Protein AF-A0A950VNY6-F1 (afdb_monomer)

Structure (mmCIF, N/CA/C/O backbone):
data_AF-A0A950VNY6-F1
#
_entry.id   AF-A0A950VNY6-F1
#
loop_
_atom_site.group_PDB
_atom_site.id
_atom_site.type_symbol
_atom_site.label_atom_id
_atom_site.label_alt_id
_atom_site.label_comp_id
_atom_site.label_asym_id
_atom_site.label_entity_id
_atom_site.label_seq_id
_atom_site.pdbx_PDB_ins_code
_atom_site.Cartn_x
_atom_site.Cartn_y
_atom_site.Cartn_z
_atom_site.occupancy
_atom_site.B_iso_or_equiv
_atom_site.auth_seq_id
_atom_site.auth_comp_id
_atom_site.auth_asym_id
_atom_site.auth_atom_id
_atom_site.pdbx_PDB_model_num
ATOM 1 N N . MET A 1 1 ? -6.272 2.272 -8.057 1.00 78.81 1 MET A N 1
ATOM 2 C CA . MET A 1 1 ? -4.937 1.622 -7.980 1.00 78.81 1 MET A CA 1
ATOM 3 C C . MET A 1 1 ? -4.669 0.844 -6.687 1.00 78.81 1 MET A C 1
ATOM 5 O O . MET A 1 1 ? -4.771 -0.370 -6.743 1.00 78.81 1 MET A O 1
ATOM 9 N N . LEU A 1 2 ? -4.339 1.448 -5.528 1.00 86.12 2 LEU A N 1
ATOM 10 C CA . LEU A 1 2 ? -3.895 0.665 -4.343 1.00 86.12 2 LEU A CA 1
ATOM 11 C C . LEU A 1 2 ? -4.935 -0.374 -3.866 1.00 86.12 2 LEU A C 1
ATOM 13 O O . LEU A 1 2 ? -4.582 -1.514 -3.585 1.00 86.12 2 LEU A O 1
ATOM 17 N N . LYS A 1 3 ? -6.220 0.005 -3.851 1.00 90.38 3 LYS A N 1
ATOM 18 C CA . LYS A 1 3 ? -7.345 -0.891 -3.533 1.00 90.38 3 LYS A CA 1
ATOM 19 C C . LYS A 1 3 ? -7.445 -2.081 -4.498 1.00 90.38 3 LYS A C 1
ATOM 21 O O . LYS A 1 3 ? -7.644 -3.204 -4.062 1.00 90.38 3 LYS A O 1
ATOM 26 N N . GLU A 1 4 ? -7.295 -1.856 -5.801 1.00 91.06 4 GLU A N 1
ATOM 27 C CA . GLU A 1 4 ? -7.376 -2.924 -6.815 1.00 91.06 4 GLU A CA 1
ATOM 28 C C . GLU A 1 4 ? -6.218 -3.917 -6.700 1.00 91.06 4 GLU A C 1
ATOM 30 O O . GLU A 1 4 ? -6.415 -5.122 -6.842 1.00 91.06 4 GLU A O 1
ATOM 35 N N . VAL A 1 5 ? -5.011 -3.415 -6.420 1.00 90.38 5 VAL A N 1
ATOM 36 C CA . VAL A 1 5 ? -3.824 -4.247 -6.178 1.00 90.38 5 VAL A CA 1
ATOM 37 C C . VAL A 1 5 ? -4.069 -5.160 -4.980 1.00 90.38 5 VAL A C 1
ATOM 39 O O . VAL A 1 5 ? -3.771 -6.351 -5.042 1.00 90.38 5 VAL A O 1
ATOM 42 N N . ASP A 1 6 ? -4.659 -4.626 -3.912 1.00 91.38 6 ASP A N 1
ATOM 43 C CA . ASP A 1 6 ? -4.992 -5.410 -2.729 1.00 91.38 6 ASP A CA 1
ATOM 44 C C . ASP A 1 6 ? -6.111 -6.429 -2.983 1.00 91.38 6 ASP A C 1
ATOM 46 O O . ASP A 1 6 ? -6.006 -7.567 -2.546 1.00 91.38 6 ASP A O 1
ATOM 50 N N . LEU A 1 7 ? -7.135 -6.089 -3.770 1.00 91.25 7 LEU A N 1
ATOM 51 C CA . LEU A 1 7 ? -8.179 -7.052 -4.148 1.00 91.25 7 LEU A CA 1
ATOM 52 C C . LEU A 1 7 ? -7.627 -8.237 -4.958 1.00 91.25 7 LEU A C 1
ATOM 54 O O . LEU A 1 7 ? -8.113 -9.356 -4.805 1.00 91.25 7 LEU A O 1
ATOM 58 N N . ARG A 1 8 ? -6.611 -8.005 -5.799 1.00 89.06 8 ARG A N 1
ATOM 59 C CA . ARG A 1 8 ? -5.999 -9.044 -6.645 1.00 89.06 8 ARG A CA 1
ATOM 60 C C . ARG A 1 8 ? -4.947 -9.882 -5.921 1.00 89.06 8 ARG A C 1
ATOM 62 O O . ARG A 1 8 ? -4.881 -11.084 -6.138 1.00 89.06 8 ARG A O 1
ATOM 69 N N . ILE A 1 9 ? -4.100 -9.248 -5.112 1.00 89.56 9 ILE A N 1
ATOM 70 C CA . ILE A 1 9 ? -2.890 -9.873 -4.541 1.00 89.56 9 ILE A CA 1
ATOM 71 C 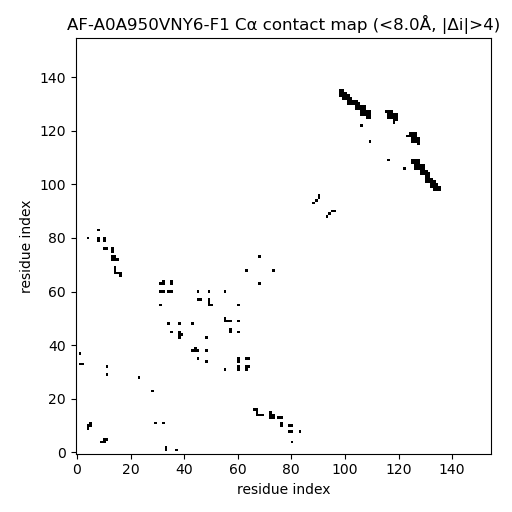C . ILE A 1 9 ? -3.046 -10.150 -3.041 1.00 89.56 9 ILE A C 1
ATOM 73 O O . ILE A 1 9 ? -2.317 -10.974 -2.494 1.00 89.56 9 ILE A O 1
ATOM 77 N N . ARG A 1 10 ? -3.987 -9.468 -2.374 1.00 90.88 10 ARG A N 1
ATOM 78 C CA . ARG A 1 10 ? -4.215 -9.517 -0.922 1.00 90.88 10 ARG A CA 1
ATOM 79 C C . ARG A 1 10 ? -2.943 -9.261 -0.119 1.00 90.88 10 ARG A C 1
ATOM 81 O O . ARG A 1 10 ? -2.651 -9.934 0.864 1.00 90.88 10 ARG A O 1
ATOM 88 N N . PHE A 1 11 ? -2.159 -8.268 -0.539 1.00 89.94 11 PHE A N 1
ATOM 89 C CA . PHE A 1 11 ? -0.892 -7.954 0.124 1.00 89.94 11 PHE A CA 1
ATOM 90 C C . PHE A 1 11 ? -1.092 -7.433 1.555 1.00 89.94 11 PHE A C 1
ATOM 92 O O . PHE A 1 11 ? -0.159 -7.478 2.358 1.00 89.94 11 PHE A O 1
ATOM 99 N N . THR A 1 12 ? -2.293 -6.953 1.896 1.00 89.56 12 THR A N 1
ATOM 100 C CA . THR A 1 12 ? -2.639 -6.558 3.267 1.00 89.56 12 THR A CA 1
ATOM 101 C C . THR A 1 12 ? -2.540 -7.707 4.274 1.00 89.56 12 THR A C 1
ATOM 103 O O . THR A 1 12 ? -2.307 -7.447 5.452 1.00 89.56 12 THR A O 1
ATOM 106 N N . GLU A 1 13 ? -2.598 -8.965 3.823 1.00 88.19 13 GLU A N 1
ATOM 107 C CA . GLU A 1 13 ? -2.400 -10.157 4.662 1.00 88.19 13 GLU A CA 1
ATOM 108 C C . GLU A 1 13 ? -0.985 -10.257 5.248 1.00 88.19 13 GLU A C 1
ATOM 110 O O . GLU A 1 13 ? -0.786 -10.929 6.253 1.00 88.19 13 GLU A O 1
ATOM 115 N N . GLN A 1 14 ? 0.001 -9.560 4.672 1.00 87.31 14 GLN A N 1
ATOM 116 C CA . GLN A 1 14 ? 1.375 -9.535 5.192 1.00 87.31 14 GLN A CA 1
ATOM 117 C C . GLN A 1 14 ? 1.516 -8.699 6.471 1.00 87.31 14 GLN A C 1
ATOM 119 O O . GLN A 1 14 ? 2.510 -8.829 7.191 1.00 87.31 14 GLN A O 1
ATOM 124 N N . PHE A 1 15 ? 0.549 -7.826 6.766 1.00 86.31 15 PHE A N 1
ATOM 125 C CA . PHE A 1 15 ? 0.545 -7.010 7.977 1.00 86.31 15 PHE A CA 1
ATOM 126 C C . PHE A 1 15 ? -0.109 -7.784 9.117 1.00 86.31 15 PHE A C 1
ATOM 128 O O . PHE A 1 15 ? -1.212 -7.472 9.554 1.00 86.31 15 PHE A O 1
ATOM 135 N N . VAL A 1 16 ? 0.591 -8.818 9.581 1.00 81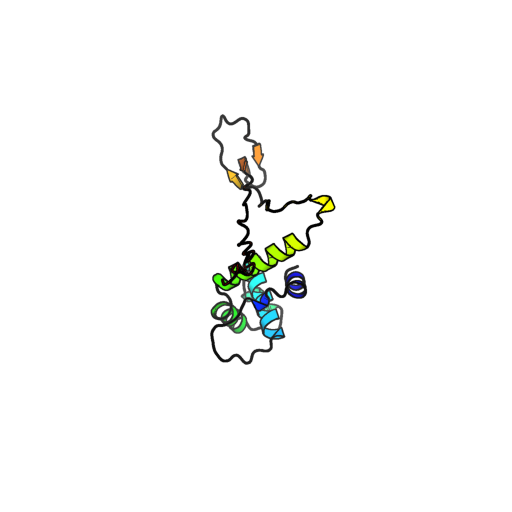.75 16 VAL A N 1
ATOM 136 C CA . VAL A 1 16 ? 0.185 -9.606 10.745 1.00 81.75 16 VAL A CA 1
ATOM 137 C C . VAL A 1 16 ? 0.832 -9.040 11.996 1.00 81.75 16 VAL A C 1
ATOM 139 O O . VAL A 1 16 ? 2.005 -8.655 12.023 1.00 81.75 16 VAL A O 1
ATOM 142 N N . THR A 1 17 ? 0.045 -9.020 13.055 1.00 79.00 17 THR A N 1
ATOM 143 C CA . THR A 1 17 ? 0.455 -8.564 14.366 1.00 79.00 17 THR A CA 1
ATOM 144 C C . THR A 1 17 ? 0.872 -9.751 15.231 1.00 79.00 17 THR A C 1
ATOM 146 O O . THR A 1 17 ? 0.171 -10.750 15.305 1.00 79.00 17 THR A O 1
ATOM 149 N N . SER A 1 18 ? 1.999 -9.641 15.936 1.00 65.12 18 SER A N 1
ATOM 150 C CA . SER A 1 18 ? 2.554 -10.726 16.764 1.00 65.12 18 SER A CA 1
ATOM 151 C C . SER A 1 18 ? 1.812 -10.985 18.089 1.00 65.12 18 SER A C 1
ATOM 153 O O . SER A 1 18 ? 2.308 -11.746 18.910 1.00 65.12 18 SER A O 1
ATOM 155 N N . GLY A 1 19 ? 0.685 -10.314 18.363 1.00 61.19 19 GLY A N 1
ATOM 156 C CA . GLY A 1 19 ? -0.038 -10.452 19.637 1.00 61.19 19 GLY A CA 1
ATOM 157 C C . GLY A 1 19 ? -1.298 -11.305 19.541 1.00 61.19 19 GLY A C 1
ATOM 158 O O . GLY A 1 19 ? -1.962 -11.327 18.515 1.00 61.19 19 GLY A O 1
ATOM 159 N N . ALA A 1 20 ? -1.623 -11.965 20.654 1.00 56.56 20 ALA A N 1
ATOM 160 C CA . ALA A 1 20 ? -2.537 -13.104 20.730 1.00 56.56 20 ALA A CA 1
ATOM 161 C C . ALA A 1 20 ? -4.044 -12.809 20.582 1.00 56.56 20 ALA A C 1
ATOM 163 O O . ALA A 1 20 ? -4.824 -13.749 20.465 1.00 56.56 20 ALA A O 1
ATOM 164 N N . ARG A 1 21 ? -4.496 -11.550 20.607 1.00 53.50 21 ARG A N 1
ATOM 165 C CA . ARG A 1 21 ? -5.926 -11.217 20.495 1.00 53.50 21 ARG A CA 1
ATOM 166 C C . ARG A 1 21 ? -6.123 -9.862 19.850 1.00 53.50 21 ARG A C 1
ATOM 168 O O . ARG A 1 21 ? -5.727 -8.862 20.439 1.00 53.50 21 ARG A O 1
ATOM 175 N N . GLU A 1 22 ? -6.823 -9.834 18.722 1.00 60.06 22 GLU A N 1
ATOM 176 C CA . GLU A 1 22 ? -7.490 -8.626 18.247 1.00 60.06 22 GLU A CA 1
ATOM 177 C C . GLU A 1 22 ? -8.883 -8.969 17.713 1.00 60.06 22 GLU A C 1
ATOM 179 O O . GLU A 1 22 ? -9.064 -9.909 16.944 1.00 60.06 22 GLU A O 1
ATOM 184 N N . HIS A 1 23 ? -9.868 -8.199 18.174 1.00 64.62 23 HIS A N 1
ATOM 185 C CA . HIS A 1 23 ? -11.274 -8.274 17.786 1.00 64.62 23 HIS A CA 1
ATOM 186 C C . HIS A 1 23 ? -11.576 -7.109 16.833 1.00 64.62 23 HIS A C 1
ATOM 188 O O . HIS A 1 23 ? -12.423 -6.264 17.109 1.00 64.62 23 HIS A O 1
ATOM 194 N N . LEU A 1 24 ? -10.790 -6.986 15.759 1.00 77.56 24 LEU A N 1
ATOM 195 C CA . LEU A 1 24 ? -11.096 -6.063 14.671 1.00 77.56 24 LEU A CA 1
ATOM 196 C C . LEU A 1 24 ? -11.597 -6.869 13.484 1.00 77.56 24 LEU A C 1
ATOM 198 O O . LEU A 1 24 ? -10.957 -7.838 13.073 1.00 77.56 24 LEU A O 1
ATOM 202 N N . ASP A 1 25 ? -12.719 -6.437 12.918 1.00 85.94 25 ASP A N 1
ATOM 203 C CA . ASP A 1 25 ? -13.195 -7.015 11.675 1.00 85.94 25 ASP A CA 1
ATOM 204 C C . ASP A 1 25 ? -12.151 -6.826 10.561 1.00 85.94 25 ASP A C 1
ATOM 206 O O . ASP A 1 25 ? -11.506 -5.776 10.427 1.00 85.94 25 ASP A O 1
ATOM 210 N N . ARG A 1 26 ? -11.983 -7.870 9.750 1.00 83.56 26 ARG A N 1
ATOM 211 C CA . ARG A 1 26 ? -10.934 -7.951 8.735 1.00 83.56 26 ARG A CA 1
ATOM 212 C C . ARG A 1 26 ? -11.108 -6.885 7.657 1.00 83.56 26 ARG A C 1
ATOM 214 O O . ARG A 1 26 ? -10.111 -6.327 7.201 1.00 83.56 26 ARG A O 1
ATOM 221 N N . LEU A 1 27 ? -12.349 -6.571 7.280 1.00 87.19 27 LEU A N 1
ATOM 222 C CA . LEU A 1 27 ? -12.636 -5.533 6.285 1.00 87.19 27 LEU A CA 1
ATOM 223 C C . LEU A 1 27 ? -12.303 -4.145 6.834 1.00 87.19 27 LEU A C 1
ATOM 225 O O . LEU A 1 27 ? -11.699 -3.322 6.141 1.00 87.19 27 LEU A O 1
ATOM 229 N N . THR A 1 28 ? -12.621 -3.911 8.107 1.00 88.50 28 THR A N 1
ATOM 230 C CA . THR A 1 28 ? -12.276 -2.664 8.804 1.00 88.50 28 THR A CA 1
ATOM 231 C C . THR A 1 28 ? -10.758 -2.477 8.894 1.00 88.50 28 THR A C 1
ATOM 233 O O . THR A 1 28 ? -10.236 -1.399 8.594 1.00 88.50 28 THR A O 1
ATOM 236 N N . LEU A 1 29 ? -10.016 -3.538 9.227 1.00 88.81 29 LEU A N 1
ATOM 237 C CA . LEU A 1 29 ? -8.553 -3.513 9.254 1.00 88.81 29 LEU A CA 1
ATOM 238 C C . LEU A 1 29 ? -7.955 -3.230 7.865 1.00 88.81 29 LEU A C 1
ATOM 240 O O . LEU A 1 29 ? -7.096 -2.354 7.729 1.00 88.81 29 LEU A O 1
ATOM 244 N N . GLN A 1 30 ? -8.431 -3.930 6.832 1.00 90.31 30 GLN A N 1
ATOM 245 C CA . GLN A 1 30 ? -7.987 -3.753 5.447 1.00 90.31 30 GLN A CA 1
ATOM 246 C C . GLN A 1 30 ? -8.188 -2.306 4.981 1.00 90.31 30 GLN A C 1
ATOM 248 O O . GLN A 1 30 ? -7.258 -1.675 4.471 1.00 90.31 30 GLN A O 1
ATOM 253 N N . LYS A 1 31 ? -9.377 -1.740 5.222 1.00 90.25 31 LYS A N 1
ATOM 254 C CA . LYS A 1 31 ? -9.697 -0.350 4.879 1.00 90.25 31 LYS A CA 1
ATOM 255 C C . LYS A 1 31 ? -8.735 0.631 5.552 1.00 90.25 31 LYS A C 1
ATOM 257 O O . LYS A 1 31 ? -8.153 1.486 4.882 1.00 90.25 31 LYS A O 1
ATOM 262 N N . ARG A 1 32 ? -8.510 0.485 6.860 1.00 90.81 32 ARG A N 1
ATOM 263 C CA . ARG A 1 32 ? -7.616 1.366 7.630 1.00 90.81 32 ARG A CA 1
ATOM 264 C C . ARG A 1 32 ? -6.156 1.253 7.194 1.00 90.81 32 ARG A C 1
ATOM 266 O O . ARG A 1 32 ? -5.466 2.271 7.107 1.00 90.81 32 ARG A O 1
ATOM 273 N N . LEU A 1 33 ? -5.686 0.047 6.870 1.00 91.19 33 LEU A N 1
ATOM 274 C CA . LEU A 1 33 ? -4.351 -0.171 6.304 1.00 91.19 33 LEU A CA 1
ATOM 275 C C . LEU A 1 33 ? -4.195 0.532 4.953 1.00 91.19 33 LEU A C 1
ATOM 277 O O . LEU A 1 33 ? -3.205 1.237 4.747 1.00 91.19 33 LEU A O 1
ATOM 281 N N . LEU A 1 34 ? -5.182 0.409 4.063 1.00 91.88 34 LEU A N 1
ATOM 282 C CA . LEU A 1 34 ? -5.165 1.071 2.757 1.00 91.88 34 LEU A CA 1
ATOM 283 C C . LEU A 1 34 ? -5.162 2.597 2.888 1.00 91.88 34 LEU A C 1
ATOM 285 O O . LEU A 1 34 ? -4.335 3.255 2.255 1.00 91.88 34 LEU A O 1
ATOM 289 N N . LEU A 1 35 ? -6.012 3.163 3.751 1.00 90.81 35 LEU A N 1
ATOM 290 C CA . LEU A 1 35 ? -6.029 4.604 4.024 1.00 90.81 35 LEU A CA 1
ATOM 291 C C . LEU A 1 35 ? -4.682 5.084 4.572 1.00 90.81 35 LEU A C 1
ATOM 293 O O . LEU A 1 35 ? -4.163 6.121 4.150 1.00 90.81 35 LEU A O 1
ATOM 297 N N . ARG A 1 36 ? -4.070 4.314 5.478 1.00 90.44 36 ARG A N 1
ATOM 298 C CA . ARG A 1 36 ? -2.772 4.658 6.063 1.00 90.44 36 ARG A CA 1
ATOM 299 C C . ARG A 1 36 ? -1.640 4.598 5.041 1.00 90.44 36 ARG A C 1
ATOM 301 O O . ARG A 1 36 ? -0.807 5.505 5.016 1.00 90.44 36 ARG A O 1
ATOM 308 N N . LEU A 1 37 ? -1.589 3.548 4.226 1.00 90.31 37 LEU A N 1
ATOM 309 C CA . LEU A 1 37 ? -0.591 3.393 3.168 1.00 90.31 37 LEU A CA 1
ATOM 310 C C . LEU A 1 37 ? -0.744 4.481 2.109 1.00 90.31 37 LEU A C 1
ATOM 312 O O . LEU A 1 37 ? 0.255 5.055 1.685 1.00 90.31 37 LEU A O 1
ATOM 316 N N . TYR A 1 38 ? -1.979 4.830 1.751 1.00 89.88 38 TYR A N 1
ATOM 317 C CA . TYR A 1 38 ? -2.251 5.943 0.853 1.00 89.88 38 TYR A CA 1
ATOM 318 C C . TYR A 1 38 ? -1.757 7.273 1.431 1.00 89.88 38 TYR A C 1
ATOM 320 O O . TYR A 1 38 ? -1.051 8.011 0.744 1.00 89.88 38 TYR A O 1
ATOM 328 N N . ALA A 1 39 ? -2.049 7.549 2.707 1.00 89.50 39 ALA A N 1
ATOM 329 C CA . ALA A 1 39 ? -1.595 8.762 3.388 1.00 89.50 39 ALA A CA 1
ATOM 330 C C . ALA A 1 39 ? -0.062 8.878 3.419 1.00 89.50 39 ALA A C 1
ATOM 332 O O . ALA A 1 39 ? 0.484 9.976 3.321 1.00 89.50 39 ALA A O 1
ATOM 333 N N . LEU A 1 40 ? 0.627 7.741 3.581 1.00 87.81 40 LEU A N 1
ATOM 334 C CA . LEU A 1 40 ? 2.087 7.665 3.585 1.00 87.81 40 LEU A CA 1
ATOM 335 C C . LEU A 1 40 ? 2.686 7.788 2.183 1.00 87.81 40 LEU A C 1
ATOM 337 O O . LEU A 1 40 ? 3.704 8.447 2.028 1.00 87.81 40 LEU A O 1
ATOM 341 N N . GLY A 1 41 ? 2.072 7.167 1.177 1.00 86.62 41 GLY A N 1
ATOM 342 C CA . GLY A 1 41 ? 2.583 7.174 -0.194 1.00 86.62 41 GLY A CA 1
ATOM 343 C C . GLY A 1 41 ? 2.381 8.506 -0.914 1.00 86.62 41 GLY A C 1
ATOM 344 O O . GLY A 1 41 ? 3.198 8.878 -1.747 1.00 8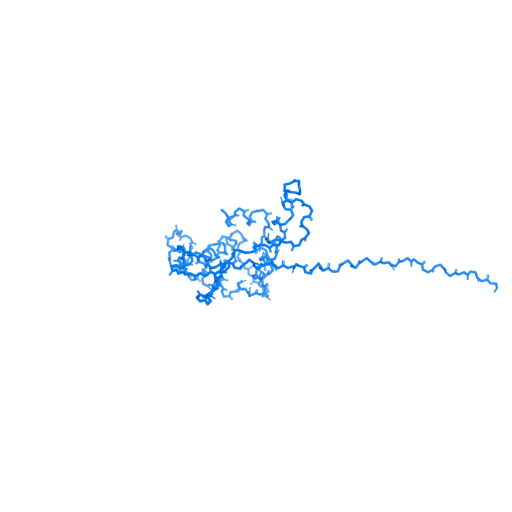6.62 41 GLY A O 1
ATOM 345 N N . THR A 1 42 ? 1.313 9.234 -0.584 1.00 86.44 42 THR A N 1
ATOM 346 C CA . THR A 1 42 ? 0.964 10.509 -1.238 1.00 86.44 42 THR A CA 1
ATOM 347 C C . THR A 1 42 ? 1.350 11.743 -0.422 1.00 86.44 42 THR A C 1
ATOM 349 O O . THR A 1 42 ? 1.133 12.863 -0.874 1.00 86.44 42 THR A O 1
ATOM 352 N N . ASN A 1 43 ? 1.925 11.564 0.774 1.00 86.00 43 ASN A N 1
ATOM 353 C CA . ASN A 1 43 ? 2.262 12.642 1.713 1.00 86.00 43 ASN A CA 1
ATOM 354 C C . ASN A 1 43 ? 1.075 13.560 2.085 1.00 86.00 43 ASN A C 1
ATOM 356 O O . ASN A 1 43 ? 1.276 14.668 2.575 1.00 86.00 43 ASN A O 1
ATOM 360 N N . THR A 1 44 ? -0.171 13.113 1.900 1.00 84.38 44 THR A N 1
ATOM 361 C CA . THR A 1 44 ? -1.384 13.904 2.189 1.00 84.38 44 THR A CA 1
ATOM 362 C C . THR A 1 44 ? -1.635 14.103 3.684 1.00 84.38 44 THR A C 1
ATOM 364 O O . THR A 1 44 ? -2.324 15.045 4.080 1.00 84.38 44 THR A O 1
ATOM 367 N N . GLY A 1 45 ? -1.049 13.243 4.523 1.00 83.50 45 GLY A N 1
ATOM 368 C CA . GLY A 1 45 ? -1.179 13.295 5.975 1.00 83.50 45 GLY A CA 1
ATOM 369 C C . GLY A 1 45 ? -2.503 12.720 6.489 1.00 83.50 45 GLY A C 1
ATOM 370 O O . GLY A 1 45 ? -3.531 12.708 5.818 1.00 83.50 45 GLY A O 1
ATOM 371 N N . LEU A 1 46 ? -2.490 12.221 7.728 1.00 82.88 46 LEU A N 1
ATOM 372 C CA . LEU A 1 46 ? -3.619 11.454 8.266 1.00 82.88 46 LEU A CA 1
ATOM 373 C C . LEU A 1 46 ? -4.838 12.291 8.616 1.00 82.88 46 LEU A C 1
ATOM 375 O O . LEU A 1 46 ? -5.945 11.781 8.519 1.00 82.88 46 LEU A O 1
ATOM 379 N N . LYS A 1 47 ? -4.641 13.552 9.016 1.00 83.88 47 LYS A N 1
ATOM 380 C CA . LYS A 1 47 ? -5.745 14.440 9.403 1.00 83.88 47 LYS A CA 1
ATOM 381 C C . LYS A 1 47 ? -6.733 14.657 8.253 1.00 83.88 47 LYS A C 1
ATOM 383 O O . LYS A 1 47 ? -7.932 14.709 8.488 1.00 83.88 47 LYS A O 1
ATOM 388 N N . ARG A 1 48 ? -6.234 14.738 7.012 1.00 82.12 48 ARG A N 1
ATOM 389 C CA . ARG A 1 48 ? -7.083 14.863 5.815 1.00 82.12 48 ARG A CA 1
ATOM 390 C C . ARG A 1 48 ? -7.822 13.563 5.513 1.00 82.12 48 ARG A C 1
ATOM 392 O O . ARG A 1 48 ? -8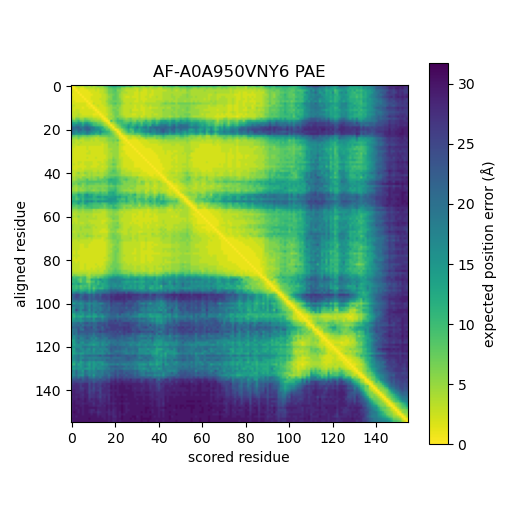.990 13.600 5.164 1.00 82.12 48 ARG A O 1
ATOM 399 N N . MET A 1 49 ? -7.160 12.423 5.706 1.00 81.31 49 MET A N 1
ATOM 400 C CA . MET A 1 49 ? -7.756 11.107 5.456 1.00 81.31 49 MET A CA 1
ATOM 401 C C . MET A 1 49 ? -8.832 10.741 6.484 1.00 81.31 49 MET A C 1
ATOM 403 O O . MET A 1 49 ? -9.815 10.113 6.118 1.00 81.31 49 MET A O 1
ATOM 407 N N . SER A 1 50 ? -8.680 11.156 7.746 1.00 80.94 50 SER A N 1
ATOM 408 C CA . SER A 1 50 ? -9.705 10.957 8.781 1.00 80.94 50 SER A CA 1
ATOM 409 C C . SER A 1 50 ? -10.909 11.891 8.639 1.00 80.94 50 SER A C 1
ATOM 411 O O . SER A 1 50 ? -11.940 11.635 9.235 1.00 80.94 50 SER A O 1
ATOM 413 N N . GLY A 1 51 ? -10.789 12.989 7.885 1.00 76.31 51 GLY A N 1
ATOM 414 C CA . GLY A 1 51 ? -11.904 13.911 7.646 1.00 76.31 51 GLY A CA 1
ATOM 415 C C . GLY A 1 51 ? -12.862 13.468 6.536 1.00 76.31 51 GLY A C 1
ATOM 416 O O . GLY A 1 51 ? -13.910 14.080 6.380 1.00 76.31 51 GLY A O 1
ATOM 417 N N . GLY A 1 52 ? -12.499 12.446 5.751 1.00 72.81 52 GLY A N 1
ATOM 418 C CA . GLY A 1 52 ? -13.285 11.999 4.595 1.00 72.81 52 GLY A CA 1
ATOM 419 C C . GLY A 1 52 ? -14.393 10.992 4.913 1.00 72.81 52 GLY A C 1
ATOM 420 O O . GLY A 1 52 ? -15.353 10.915 4.159 1.00 72.81 52 GLY A O 1
ATOM 421 N N . ASP A 1 53 ? -14.279 10.251 6.019 1.00 75.50 53 ASP A N 1
ATOM 422 C CA . ASP A 1 53 ? -15.237 9.220 6.433 1.00 75.50 53 ASP A CA 1
ATOM 423 C C . ASP A 1 53 ? -15.619 9.419 7.904 1.00 75.50 53 ASP A C 1
ATOM 425 O O . ASP A 1 53 ? -14.757 9.381 8.780 1.00 75.50 53 ASP A O 1
ATOM 429 N N . ALA A 1 54 ? -16.918 9.533 8.196 1.00 71.25 54 ALA A N 1
ATOM 430 C CA . ALA A 1 54 ? -17.419 9.709 9.565 1.00 71.25 54 ALA A CA 1
ATOM 431 C C . ALA A 1 54 ? -17.085 8.529 10.503 1.00 71.25 54 ALA A C 1
ATOM 433 O O . ALA A 1 54 ? -17.045 8.695 11.719 1.00 71.25 54 ALA A O 1
ATOM 434 N N . ASN A 1 55 ? -16.826 7.343 9.943 1.00 76.75 55 ASN A N 1
ATOM 435 C CA . ASN A 1 55 ? -16.565 6.119 10.703 1.00 76.75 55 ASN A CA 1
ATOM 436 C C . ASN A 1 55 ? -15.069 5.872 10.998 1.00 76.75 55 ASN A C 1
ATOM 438 O O . ASN A 1 55 ? -14.716 4.860 11.601 1.00 76.75 55 ASN A O 1
ATOM 442 N N . GLU A 1 56 ? -14.165 6.754 10.551 1.00 81.56 56 GLU A N 1
ATOM 443 C CA . GLU A 1 56 ? -12.717 6.573 10.717 1.00 81.56 56 GLU A CA 1
ATOM 444 C C . GLU A 1 56 ? -12.105 7.670 11.590 1.00 81.56 56 GLU A C 1
ATOM 446 O O . GLU A 1 56 ? -12.000 8.831 11.201 1.00 81.56 56 GLU A O 1
ATOM 451 N N . AS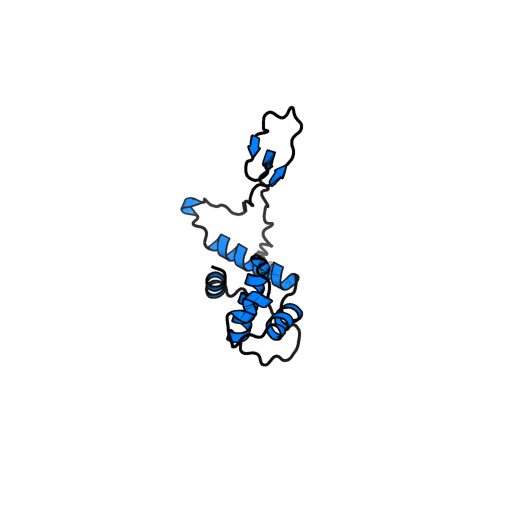N A 1 57 ? -11.612 7.295 12.771 1.00 85.94 57 ASN A N 1
ATOM 452 C CA . ASN A 1 57 ? -10.957 8.238 13.669 1.00 85.94 57 ASN A CA 1
ATOM 453 C C . ASN A 1 57 ? -9.447 8.336 13.382 1.00 85.94 57 ASN A C 1
ATOM 455 O O . ASN A 1 57 ? -8.756 7.342 13.142 1.00 85.94 57 ASN A O 1
ATOM 459 N N . TYR A 1 58 ? -8.887 9.541 13.503 1.00 87.62 58 TYR A N 1
ATOM 460 C CA . TYR A 1 58 ? -7.443 9.777 13.461 1.00 87.62 58 TYR A CA 1
ATOM 461 C C . TYR A 1 58 ? -6.667 8.885 14.448 1.00 87.62 58 TYR A C 1
ATOM 463 O O . TYR A 1 58 ? -5.594 8.372 14.113 1.00 87.62 58 TYR A O 1
ATOM 471 N N . LYS A 1 59 ? -7.206 8.682 15.661 1.00 88.38 59 LYS A N 1
ATOM 472 C CA . LYS A 1 59 ? -6.576 7.838 16.692 1.00 88.38 59 LYS A CA 1
ATOM 473 C C . LYS A 1 59 ? -6.458 6.380 16.241 1.00 88.38 59 LYS A C 1
ATOM 475 O O . LYS A 1 59 ? -5.404 5.775 16.445 1.00 88.38 59 LYS A O 1
ATOM 480 N N . ASP A 1 60 ? -7.468 5.866 15.548 1.00 88.31 60 ASP A N 1
ATOM 481 C CA . ASP A 1 60 ? -7.504 4.491 15.048 1.00 88.31 60 ASP A CA 1
ATOM 482 C C . ASP A 1 60 ? -6.465 4.282 13.945 1.00 88.31 60 ASP A C 1
ATOM 484 O O . ASP A 1 60 ? -5.667 3.348 13.988 1.00 88.31 60 ASP A O 1
ATOM 488 N N . LEU A 1 61 ? -6.370 5.213 12.994 1.00 88.38 61 LEU A N 1
ATOM 489 C CA . LEU A 1 61 ? -5.351 5.159 11.941 1.00 88.38 61 LEU A CA 1
ATOM 490 C C . LEU A 1 61 ? -3.918 5.287 12.496 1.00 88.38 61 LEU A C 1
ATOM 492 O O . LEU A 1 61 ? -2.953 4.770 11.914 1.00 88.38 61 LEU A O 1
ATOM 496 N N . LEU A 1 62 ? -3.744 5.989 13.620 1.00 89.25 62 LEU A N 1
ATOM 497 C CA . LEU A 1 62 ? -2.466 6.066 14.327 1.00 89.25 62 LEU A CA 1
ATOM 498 C C . LEU A 1 62 ? -2.150 4.765 15.082 1.00 89.25 62 LEU A C 1
ATOM 500 O O . LEU A 1 62 ? -0.985 4.357 15.118 1.00 89.25 62 LEU A O 1
ATOM 504 N N . TYR A 1 63 ? -3.163 4.118 15.659 1.00 88.94 63 TYR A N 1
ATOM 505 C CA . TYR A 1 63 ? -3.047 2.795 16.271 1.00 88.94 63 TYR A CA 1
ATOM 506 C C . TYR A 1 63 ? -2.603 1.755 15.236 1.00 88.94 63 TYR A C 1
ATOM 508 O O . TYR A 1 63 ? -1.582 1.094 15.439 1.00 88.94 63 TYR A O 1
ATOM 516 N N . ILE A 1 64 ? -3.257 1.719 14.068 1.00 89.06 64 ILE A N 1
ATOM 517 C CA . ILE A 1 64 ? -2.914 0.786 12.987 1.00 89.06 64 ILE A CA 1
ATOM 518 C C . ILE A 1 64 ? -1.451 0.927 12.552 1.00 89.06 64 ILE A C 1
ATOM 520 O O . ILE A 1 64 ? -0.738 -0.068 12.430 1.00 89.06 64 ILE A O 1
ATOM 524 N N . ARG A 1 65 ? -0.953 2.161 12.387 1.00 87.62 65 ARG A N 1
ATOM 525 C CA . ARG A 1 65 ? 0.464 2.393 12.051 1.00 87.62 65 ARG A CA 1
ATOM 526 C C . ARG A 1 65 ? 1.397 1.763 13.084 1.00 87.62 65 ARG A C 1
ATOM 528 O O . ARG A 1 65 ? 2.371 1.133 12.700 1.00 87.62 65 ARG A O 1
ATOM 535 N N . ARG A 1 66 ? 1.138 1.978 14.374 1.00 87.69 66 ARG A N 1
ATOM 536 C CA . ARG A 1 66 ? 2.030 1.508 15.444 1.00 87.69 66 ARG A CA 1
ATOM 537 C C . ARG A 1 66 ? 2.015 -0.009 15.588 1.00 87.69 66 ARG A C 1
ATOM 539 O O . ARG A 1 66 ? 3.027 -0.579 15.974 1.00 87.69 66 ARG A O 1
ATOM 546 N N . ARG A 1 67 ? 0.880 -0.638 15.292 1.00 87.12 67 ARG A N 1
ATOM 547 C CA . ARG A 1 67 ? 0.654 -2.051 15.587 1.00 87.12 67 ARG A CA 1
ATOM 548 C C . ARG A 1 67 ? 0.912 -2.994 14.413 1.00 87.12 67 ARG A C 1
ATOM 550 O O . ARG A 1 67 ? 1.406 -4.098 14.634 1.00 87.12 67 ARG A O 1
ATOM 557 N N . PHE A 1 68 ? 0.588 -2.559 13.197 1.00 86.31 68 PHE A N 1
ATOM 558 C CA . PHE A 1 68 ? 0.596 -3.406 12.000 1.00 86.31 68 PHE A CA 1
ATOM 559 C C . PHE A 1 68 ? 1.714 -3.054 11.013 1.00 86.31 68 PHE A C 1
ATOM 561 O O . PHE A 1 68 ? 2.194 -3.925 10.289 1.00 86.31 68 PHE A O 1
ATOM 568 N N . LEU A 1 69 ? 2.164 -1.792 10.963 1.00 86.94 69 LEU A N 1
ATOM 569 C CA . LEU A 1 69 ? 3.198 -1.379 10.010 1.00 86.94 69 LEU A CA 1
ATOM 570 C C . LEU A 1 69 ? 4.603 -1.638 10.558 1.00 86.94 69 LEU A C 1
ATOM 572 O O . LEU A 1 69 ? 5.227 -0.773 11.167 1.00 86.94 69 LEU A O 1
ATOM 576 N N . ASN A 1 70 ? 5.122 -2.822 10.242 1.00 89.00 70 ASN A N 1
ATOM 577 C CA . ASN A 1 70 ? 6.506 -3.207 10.499 1.00 89.00 70 ASN A CA 1
ATOM 578 C C . ASN A 1 70 ? 7.357 -3.109 9.228 1.00 89.00 70 ASN A C 1
ATOM 580 O O . ASN A 1 70 ? 6.890 -3.407 8.129 1.00 89.00 70 ASN A O 1
ATOM 584 N N . SER A 1 71 ? 8.642 -2.763 9.366 1.00 89.38 71 SER A N 1
ATOM 585 C CA . SER A 1 71 ? 9.559 -2.684 8.214 1.00 89.38 71 SER A CA 1
ATOM 586 C C . SER A 1 71 ? 9.697 -4.030 7.487 1.00 89.38 71 SER A C 1
ATOM 588 O O . SER A 1 71 ? 9.730 -4.067 6.258 1.00 89.38 71 SER A O 1
ATOM 590 N N . ALA A 1 72 ? 9.714 -5.143 8.229 1.00 89.62 72 ALA A N 1
ATOM 591 C CA . ALA A 1 72 ? 9.750 -6.489 7.655 1.00 89.62 72 ALA A CA 1
ATOM 592 C C . ALA A 1 72 ? 8.480 -6.806 6.845 1.00 89.62 72 ALA A C 1
ATOM 594 O O . ALA A 1 72 ? 8.581 -7.162 5.672 1.00 89.62 72 ALA A O 1
ATOM 595 N N . ALA A 1 73 ? 7.297 -6.578 7.429 1.00 89.06 73 ALA A N 1
ATOM 596 C CA . ALA A 1 73 ? 6.012 -6.751 6.746 1.00 89.06 73 ALA A CA 1
ATOM 597 C C . ALA A 1 73 ? 5.917 -5.879 5.483 1.00 89.06 73 ALA A C 1
ATOM 599 O O . ALA A 1 73 ? 5.491 -6.346 4.431 1.00 89.06 73 ALA A O 1
ATOM 600 N N . MET A 1 74 ? 6.415 -4.639 5.545 1.00 90.56 74 MET A N 1
ATOM 601 C CA . MET A 1 74 ? 6.450 -3.734 4.396 1.00 90.56 74 MET A CA 1
ATOM 602 C C . MET A 1 74 ? 7.331 -4.269 3.260 1.00 90.56 74 MET A C 1
ATOM 604 O O . MET A 1 74 ? 6.930 -4.228 2.098 1.00 90.56 74 MET A O 1
ATOM 608 N N . ARG A 1 75 ? 8.521 -4.801 3.571 1.00 90.50 75 ARG A N 1
ATOM 609 C CA . ARG A 1 75 ? 9.400 -5.417 2.562 1.00 90.50 75 ARG A CA 1
ATOM 610 C C . ARG A 1 75 ? 8.750 -6.644 1.925 1.00 90.50 75 ARG A C 1
ATOM 612 O O . ARG A 1 75 ? 8.833 -6.790 0.708 1.00 90.50 75 ARG A O 1
ATOM 619 N N . ASN A 1 76 ? 8.076 -7.474 2.720 1.00 90.88 76 ASN A N 1
ATOM 620 C CA . ASN A 1 76 ? 7.364 -8.654 2.227 1.00 90.88 76 ASN A CA 1
ATOM 621 C C . ASN A 1 76 ? 6.190 -8.268 1.319 1.00 90.88 76 ASN A C 1
ATOM 623 O O . ASN A 1 76 ? 6.077 -8.805 0.220 1.00 90.88 76 ASN A O 1
ATOM 627 N N . ALA A 1 77 ? 5.386 -7.278 1.715 1.00 91.62 77 ALA A N 1
ATOM 628 C CA . ALA A 1 77 ? 4.298 -6.749 0.894 1.00 91.62 77 ALA A CA 1
ATOM 629 C C . ALA A 1 77 ? 4.811 -6.195 -0.449 1.00 91.62 77 ALA A C 1
ATOM 631 O O . ALA A 1 77 ? 4.275 -6.527 -1.506 1.00 91.62 77 ALA A O 1
ATOM 632 N N . ILE A 1 78 ? 5.899 -5.413 -0.437 1.00 89.75 78 ILE A N 1
ATOM 633 C CA . ILE A 1 78 ? 6.532 -4.902 -1.666 1.00 89.75 78 ILE A CA 1
ATOM 634 C C . ILE A 1 78 ? 7.033 -6.057 -2.542 1.00 89.75 78 ILE A C 1
ATOM 636 O O . ILE A 1 78 ? 6.833 -6.039 -3.757 1.00 89.75 78 ILE A O 1
ATOM 640 N N . ALA A 1 79 ? 7.672 -7.069 -1.947 1.00 89.00 79 ALA A N 1
ATOM 641 C CA . ALA A 1 79 ? 8.152 -8.236 -2.676 1.00 89.00 79 ALA A CA 1
ATOM 642 C C . ALA A 1 79 ? 6.998 -9.018 -3.320 1.00 89.00 79 ALA A C 1
ATOM 644 O O . ALA A 1 79 ? 7.116 -9.409 -4.480 1.00 89.00 79 ALA A O 1
ATOM 645 N N . GLN A 1 80 ? 5.882 -9.192 -2.610 1.00 90.44 80 GLN A N 1
ATOM 646 C CA . GLN A 1 80 ? 4.686 -9.870 -3.109 1.00 90.44 80 GLN A CA 1
ATOM 647 C C . GLN A 1 80 ? 4.074 -9.125 -4.299 1.00 90.44 80 GLN A C 1
ATOM 649 O O . GLN A 1 80 ? 3.831 -9.732 -5.341 1.00 90.44 80 GLN A O 1
ATOM 654 N N . VAL A 1 81 ? 3.908 -7.803 -4.192 1.00 90.31 81 VAL A N 1
ATOM 655 C CA . VAL A 1 81 ? 3.401 -6.976 -5.297 1.00 90.31 81 VAL A CA 1
ATOM 656 C C . VAL A 1 81 ? 4.351 -7.023 -6.495 1.00 90.31 81 VAL A C 1
ATOM 658 O O . VAL A 1 81 ? 3.911 -7.234 -7.622 1.00 90.31 81 VAL A O 1
ATOM 661 N N . ALA A 1 82 ? 5.662 -6.906 -6.270 1.00 87.38 82 ALA A N 1
ATOM 662 C CA . ALA A 1 82 ? 6.651 -7.006 -7.341 1.00 87.38 82 ALA A CA 1
ATOM 663 C C . ALA A 1 82 ? 6.627 -8.385 -8.025 1.00 87.38 82 ALA A C 1
ATOM 665 O O . ALA A 1 82 ? 6.698 -8.464 -9.248 1.00 87.38 82 ALA A O 1
ATOM 666 N N . ASN A 1 83 ? 6.497 -9.469 -7.255 1.00 86.19 83 ASN A N 1
ATOM 667 C CA . ASN A 1 83 ? 6.368 -10.829 -7.784 1.00 86.19 83 ASN A CA 1
ATOM 668 C C . ASN A 1 83 ? 5.131 -10.977 -8.672 1.00 86.19 83 ASN A C 1
ATOM 670 O O . ASN A 1 83 ? 5.250 -11.496 -9.778 1.00 86.19 83 ASN A O 1
ATOM 674 N N . ALA A 1 84 ? 3.981 -10.476 -8.220 1.00 87.31 84 ALA A N 1
ATOM 675 C CA . ALA A 1 84 ? 2.740 -10.526 -8.986 1.00 87.31 84 ALA A CA 1
ATOM 676 C C . ALA A 1 84 ? 2.831 -9.722 -10.295 1.00 87.31 84 ALA A C 1
ATOM 678 O O . ALA A 1 84 ? 2.360 -10.175 -11.338 1.00 87.31 84 ALA A O 1
ATOM 679 N N . ILE A 1 85 ? 3.497 -8.561 -10.275 1.00 84.38 85 ILE A N 1
ATOM 680 C CA . ILE A 1 85 ? 3.765 -7.774 -11.489 1.00 84.38 85 ILE A CA 1
ATOM 681 C C . ILE A 1 85 ? 4.610 -8.581 -12.480 1.00 84.38 85 ILE A C 1
ATOM 683 O O . ILE A 1 85 ? 4.293 -8.609 -13.668 1.00 84.38 85 ILE A O 1
ATOM 687 N N . PHE A 1 86 ? 5.661 -9.260 -12.011 1.00 79.38 86 PHE A N 1
ATOM 688 C CA . PHE A 1 86 ? 6.491 -10.088 -12.889 1.00 79.38 86 PHE A CA 1
ATOM 689 C C . PHE A 1 86 ? 5.730 -11.284 -13.463 1.00 79.38 86 PHE A C 1
ATOM 691 O O . PHE A 1 86 ? 5.918 -11.592 -14.633 1.00 79.38 86 PHE A O 1
ATOM 698 N N . GLN A 1 87 ? 4.848 -11.913 -12.683 1.00 81.69 87 GLN A N 1
ATOM 699 C CA . GLN A 1 87 ? 4.003 -13.014 -13.158 1.00 81.69 87 GLN A CA 1
ATOM 700 C C . GLN A 1 87 ? 2.979 -12.565 -14.208 1.00 81.69 87 GLN A C 1
ATOM 702 O O . GLN A 1 87 ? 2.683 -13.311 -15.132 1.00 81.69 87 GLN A O 1
ATOM 707 N N . THR A 1 88 ? 2.458 -11.342 -14.089 1.00 81.38 88 THR A N 1
ATOM 708 C CA . THR A 1 88 ? 1.449 -10.800 -15.019 1.00 81.38 88 THR A CA 1
ATOM 709 C C . THR A 1 88 ? 2.070 -10.315 -16.338 1.00 81.38 88 THR A C 1
ATOM 711 O O . THR A 1 88 ? 1.360 -9.991 -17.289 1.00 81.38 88 THR A O 1
ATOM 714 N N . ARG A 1 89 ? 3.401 -10.207 -16.417 1.00 72.38 89 ARG A N 1
ATOM 715 C CA . ARG A 1 89 ? 4.072 -9.583 -17.559 1.00 72.38 89 ARG A CA 1
ATOM 716 C C . ARG A 1 89 ? 3.941 -10.461 -18.808 1.00 72.38 89 ARG A C 1
ATOM 718 O O . ARG A 1 89 ? 4.349 -11.616 -18.810 1.00 72.38 89 ARG A O 1
ATOM 725 N N . LEU A 1 90 ? 3.408 -9.880 -19.883 1.00 68.31 90 LEU A N 1
ATOM 726 C CA . LEU A 1 90 ? 3.233 -10.548 -21.173 1.00 68.31 90 LEU A CA 1
ATOM 727 C C . LEU A 1 90 ? 4.595 -10.865 -21.805 1.00 68.31 90 LEU A C 1
ATOM 729 O O . LEU A 1 90 ? 5.271 -9.980 -22.333 1.00 68.31 90 LEU A O 1
ATOM 733 N N . THR A 1 91 ? 4.989 -12.133 -21.758 1.00 67.88 91 THR A N 1
ATOM 734 C CA . THR A 1 91 ? 6.273 -12.627 -22.280 1.00 67.88 91 THR A CA 1
ATOM 735 C C . THR A 1 91 ? 6.432 -12.395 -23.781 1.00 67.88 91 THR A C 1
ATOM 737 O O . THR A 1 91 ? 7.543 -12.165 -24.240 1.00 67.88 91 THR A O 1
ATOM 740 N N . HIS A 1 92 ? 5.339 -12.362 -24.547 1.00 71.94 92 HIS A N 1
ATOM 741 C CA . HIS A 1 92 ? 5.390 -12.121 -25.993 1.00 71.94 92 HIS A CA 1
ATOM 742 C C . HIS A 1 92 ? 5.772 -10.677 -26.368 1.00 71.94 92 HIS A C 1
ATOM 744 O O . HIS A 1 92 ? 6.334 -10.460 -27.433 1.00 71.94 92 HIS A O 1
ATOM 750 N N . ILE A 1 93 ? 5.496 -9.695 -25.499 1.00 72.50 93 ILE A N 1
ATOM 751 C 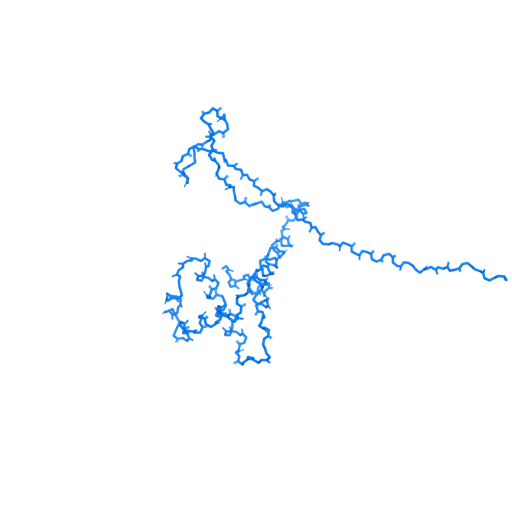CA . ILE A 1 93 ? 5.874 -8.285 -25.721 1.00 72.50 93 ILE A CA 1
ATOM 752 C C . ILE A 1 93 ? 7.248 -8.002 -25.111 1.00 72.50 93 ILE A C 1
ATOM 754 O O . ILE A 1 93 ? 8.068 -7.298 -25.689 1.00 72.50 93 ILE A O 1
ATOM 758 N N . TRP A 1 94 ? 7.497 -8.536 -23.912 1.00 66.06 94 TRP A N 1
ATOM 759 C CA . TRP A 1 94 ? 8.670 -8.187 -23.105 1.00 66.06 94 TRP A CA 1
ATOM 760 C C . TRP A 1 94 ? 9.820 -9.211 -23.190 1.00 66.06 94 TRP A C 1
ATOM 762 O O . TRP A 1 94 ? 10.845 -9.008 -22.537 1.00 66.06 94 TRP A O 1
ATOM 772 N N . GLY A 1 95 ? 9.664 -10.288 -23.971 1.00 67.56 95 GLY A N 1
ATOM 773 C CA . GLY A 1 95 ? 10.590 -11.425 -24.061 1.00 67.56 95 GLY A CA 1
ATOM 774 C C . GLY A 1 95 ? 10.630 -12.290 -22.790 1.00 67.56 95 GLY A C 1
ATOM 775 O O . GLY A 1 95 ? 9.939 -12.013 -21.805 1.00 67.56 95 GLY A O 1
ATOM 776 N N . GLU A 1 96 ? 11.490 -13.318 -22.762 1.00 63.00 96 GLU A N 1
ATOM 777 C CA . GLU A 1 96 ? 11.829 -14.061 -21.533 1.00 63.00 96 GLU A CA 1
ATOM 778 C C . GLU A 1 96 ? 12.719 -13.215 -20.602 1.00 63.00 96 GLU A C 1
ATOM 780 O O . GLU A 1 96 ? 13.892 -13.489 -20.349 1.00 63.00 96 GLU A O 1
ATOM 785 N N . ALA A 1 97 ? 12.186 -12.110 -20.088 1.00 55.12 97 ALA A N 1
ATOM 786 C CA . ALA A 1 97 ? 12.925 -11.240 -19.187 1.00 55.12 97 ALA A CA 1
ATOM 787 C C . ALA A 1 97 ? 12.932 -11.816 -17.758 1.00 55.12 97 ALA A C 1
ATOM 789 O O . ALA A 1 97 ? 12.117 -11.440 -16.918 1.00 55.12 97 ALA A O 1
ATOM 790 N N . THR A 1 98 ? 13.892 -12.690 -17.442 1.00 55.44 98 THR A N 1
ATOM 791 C CA . THR A 1 98 ? 13.967 -13.361 -16.127 1.00 55.44 98 THR A CA 1
ATOM 792 C C . THR A 1 98 ? 14.365 -12.429 -14.965 1.00 55.44 98 THR A C 1
ATOM 794 O O . THR A 1 98 ? 14.137 -12.766 -13.806 1.00 55.44 98 THR A O 1
ATOM 797 N N . THR A 1 99 ? 15.003 -11.271 -15.203 1.00 52.94 99 THR A N 1
ATOM 798 C CA . THR A 1 99 ? 15.699 -10.544 -14.105 1.00 52.94 99 THR A CA 1
ATOM 799 C C . THR A 1 99 ? 15.901 -9.030 -14.257 1.00 52.94 99 THR A C 1
ATOM 801 O O . THR A 1 99 ? 16.537 -8.426 -13.390 1.00 52.94 99 THR A O 1
ATOM 804 N N . ALA A 1 100 ? 15.419 -8.374 -15.315 1.00 53.59 100 ALA A N 1
ATOM 805 C CA . ALA A 1 100 ? 15.667 -6.943 -15.523 1.00 53.59 100 ALA A CA 1
ATOM 806 C C . ALA A 1 100 ? 14.477 -6.092 -15.058 1.00 53.59 100 ALA A C 1
ATOM 808 O O . ALA A 1 100 ? 13.585 -5.774 -15.841 1.00 53.59 100 ALA A O 1
ATOM 809 N N . CYS A 1 101 ? 14.478 -5.717 -13.776 1.00 56.34 101 CYS A N 1
ATOM 810 C CA . CYS A 1 101 ? 13.656 -4.612 -13.298 1.00 56.34 101 CYS A CA 1
ATOM 811 C C . CYS A 1 101 ? 14.488 -3.335 -13.293 1.00 56.34 101 CYS A C 1
ATOM 813 O O . CYS A 1 101 ? 15.661 -3.302 -12.909 1.00 56.34 101 CYS A O 1
ATOM 815 N N . ALA A 1 102 ? 13.853 -2.305 -13.797 1.00 59.00 102 ALA A N 1
ATOM 816 C CA . ALA A 1 102 ? 14.473 -1.219 -14.485 1.00 59.00 102 ALA A CA 1
ATOM 817 C C . ALA A 1 102 ? 13.851 0.015 -13.799 1.00 59.00 102 ALA A C 1
ATOM 819 O O . ALA A 1 102 ? 12.708 0.358 -14.082 1.00 59.00 102 ALA A O 1
ATOM 820 N N . SER A 1 103 ? 14.527 0.566 -12.785 1.00 60.34 103 SER A N 1
ATOM 821 C CA . SER A 1 103 ? 13.982 1.665 -11.969 1.00 60.34 103 SER A CA 1
ATOM 822 C C . SER A 1 103 ? 14.290 3.007 -12.620 1.00 60.34 103 SER A C 1
ATOM 824 O O . SER A 1 103 ? 15.380 3.145 -13.169 1.00 60.34 103 SER A O 1
ATOM 826 N N . ASP A 1 104 ? 13.362 3.969 -12.498 1.00 66.12 104 ASP A N 1
ATOM 827 C CA . ASP A 1 104 ? 13.478 5.348 -13.010 1.00 66.12 104 ASP A CA 1
ATOM 828 C C . ASP A 1 104 ? 14.909 5.885 -12.872 1.00 66.12 104 ASP A C 1
ATOM 830 O O . ASP A 1 104 ? 15.576 5.677 -11.848 1.00 66.12 104 ASP A O 1
ATOM 834 N N . SER A 1 105 ? 15.407 6.499 -13.939 1.00 70.81 105 SER A N 1
ATOM 835 C CA . SER A 1 105 ? 16.795 6.932 -14.025 1.00 70.81 105 SER A CA 1
ATOM 836 C C . SER A 1 105 ? 17.079 8.045 -13.013 1.00 70.81 105 SER A C 1
ATOM 838 O O . SER A 1 105 ? 16.222 8.862 -12.680 1.00 70.81 105 SER A O 1
ATOM 840 N N . LYS A 1 106 ? 18.309 8.087 -12.493 1.00 78.38 106 LYS A N 1
ATOM 841 C CA . LYS A 1 106 ? 18.749 9.146 -11.577 1.00 78.38 106 LYS A CA 1
ATOM 842 C C . LYS A 1 106 ? 19.715 10.072 -12.302 1.00 78.38 106 LYS A C 1
ATOM 844 O O . LYS A 1 106 ? 20.692 9.592 -12.874 1.00 78.38 106 LYS A O 1
ATOM 849 N N . LYS A 1 107 ? 19.463 11.383 -12.231 1.00 80.44 107 LYS A N 1
ATOM 850 C CA . LYS A 1 107 ? 20.408 12.400 -12.699 1.00 80.44 107 LYS A CA 1
ATOM 851 C C . LYS A 1 107 ? 21.626 12.441 -11.779 1.00 80.44 107 LYS A C 1
ATOM 853 O O . LYS A 1 107 ? 21.480 12.583 -10.563 1.00 80.44 107 LYS A O 1
ATOM 858 N N . PHE A 1 108 ? 22.808 12.380 -12.374 1.00 79.12 108 PHE A N 1
ATOM 859 C CA . PHE A 1 108 ? 24.077 12.691 -11.727 1.00 79.12 108 PHE A CA 1
ATOM 860 C C . PHE A 1 108 ? 24.664 13.969 -12.328 1.00 79.12 108 PHE A C 1
ATOM 862 O O . PHE A 1 108 ? 24.494 14.228 -13.521 1.00 79.12 108 PHE A O 1
ATOM 869 N N . GLY A 1 109 ? 25.317 14.782 -11.492 1.00 79.44 109 GLY A N 1
ATOM 870 C CA . GLY A 1 109 ? 26.100 15.919 -11.970 1.00 79.44 109 GLY A CA 1
ATOM 871 C C . GLY A 1 109 ? 27.292 15.407 -12.771 1.00 79.44 109 GLY A C 1
ATOM 872 O O . GLY A 1 109 ? 27.965 14.473 -12.337 1.00 79.44 109 GLY A O 1
ATOM 873 N N . ALA A 1 110 ? 27.508 15.986 -13.945 1.00 73.50 110 ALA A N 1
ATOM 874 C CA . ALA A 1 110 ? 28.655 15.695 -14.789 1.00 73.50 110 ALA A CA 1
ATOM 875 C C . ALA A 1 110 ? 29.601 16.900 -14.770 1.00 73.50 110 ALA A C 1
ATOM 877 O O . ALA A 1 110 ? 29.151 18.033 -14.616 1.00 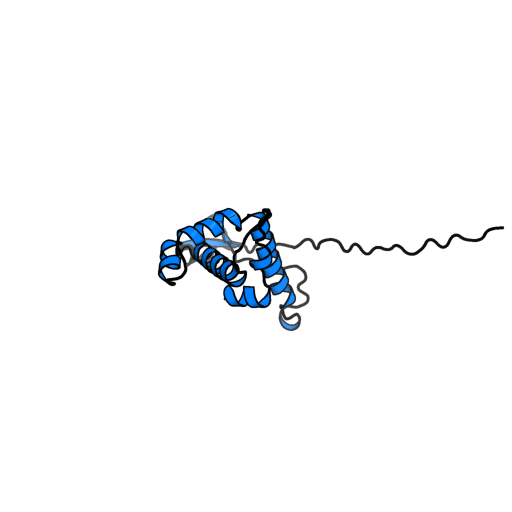73.50 110 ALA A O 1
ATOM 878 N N . TRP A 1 111 ? 30.903 16.643 -14.878 1.00 70.69 111 TRP A N 1
ATOM 879 C CA . TRP A 1 111 ? 31.906 17.697 -15.037 1.00 70.69 111 TRP A CA 1
ATOM 880 C C . TRP A 1 111 ? 31.749 18.361 -16.413 1.00 70.69 111 TRP A C 1
ATOM 882 O O . TRP A 1 111 ? 31.373 17.680 -17.368 1.00 70.69 111 TRP A O 1
ATOM 892 N N . ASP A 1 112 ? 32.087 19.648 -16.524 1.00 66.56 112 ASP A N 1
ATOM 893 C CA . ASP A 1 112 ? 31.823 20.527 -17.684 1.00 66.56 112 ASP A CA 1
ATOM 894 C C . ASP A 1 112 ? 32.367 20.054 -19.052 1.00 66.56 112 ASP A C 1
ATOM 896 O O . ASP A 1 112 ? 32.038 20.638 -20.077 1.00 66.56 112 ASP A O 1
ATOM 900 N N . GLN A 1 113 ? 33.164 18.983 -19.113 1.00 67.75 113 GLN A N 1
ATOM 901 C CA . GLN A 1 113 ? 33.732 18.441 -20.360 1.00 67.75 113 GLN A CA 1
ATOM 902 C C . GLN A 1 113 ? 33.135 17.090 -20.780 1.00 67.75 113 GLN A C 1
ATOM 904 O O . GLN A 1 113 ? 33.687 16.395 -21.632 1.00 67.75 113 GLN A O 1
ATOM 909 N N . ASN A 1 114 ? 32.023 16.666 -20.179 1.00 70.75 114 ASN A N 1
ATOM 910 C CA . ASN A 1 114 ? 31.435 15.373 -20.503 1.00 70.75 114 ASN A CA 1
ATOM 911 C C . ASN A 1 114 ? 30.444 15.483 -21.677 1.00 70.75 114 ASN A C 1
ATOM 913 O O . ASN A 1 114 ? 29.370 16.065 -21.534 1.00 70.75 114 ASN A O 1
ATOM 917 N N . LEU A 1 115 ? 30.796 14.876 -22.817 1.00 75.50 115 LEU A N 1
ATOM 918 C CA . LEU A 1 115 ? 30.013 14.870 -24.065 1.00 75.50 115 LEU A CA 1
ATOM 919 C C . LEU A 1 115 ? 28.612 14.247 -23.930 1.00 75.50 115 LEU A C 1
ATOM 921 O O . LEU A 1 115 ? 27.752 14.500 -24.764 1.00 75.50 115 LEU A O 1
ATOM 925 N N . LEU A 1 116 ? 28.376 13.436 -22.895 1.00 77.94 116 LEU A N 1
ATOM 926 C CA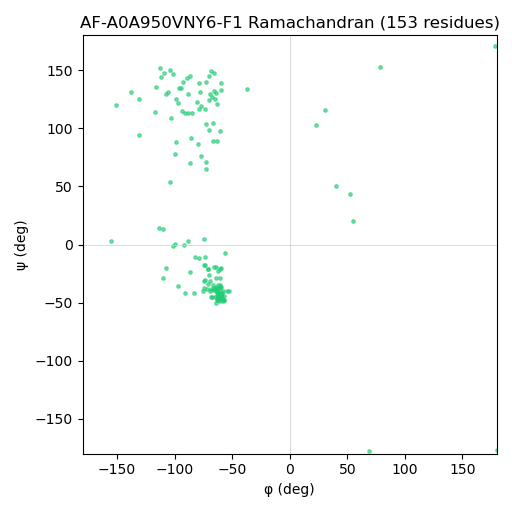 . LEU A 1 116 ? 27.082 12.791 -22.631 1.00 77.94 116 LEU A CA 1
ATOM 927 C C . LEU A 1 116 ? 26.141 13.653 -21.774 1.00 77.94 116 LEU A C 1
ATOM 929 O O . LEU A 1 116 ? 25.074 13.192 -21.372 1.00 77.94 116 LEU A O 1
ATOM 933 N N . THR A 1 117 ? 26.557 14.872 -21.428 1.00 80.19 117 THR A N 1
ATOM 934 C CA . THR A 1 117 ? 25.795 15.762 -20.554 1.00 80.19 117 THR A CA 1
ATOM 935 C C . THR A 1 117 ? 24.640 16.393 -21.311 1.00 80.19 117 THR A C 1
ATOM 937 O O . THR A 1 117 ? 24.842 17.158 -22.249 1.00 80.19 117 THR A O 1
ATOM 940 N N . GLU A 1 118 ? 23.424 16.135 -20.846 1.00 80.88 118 GLU A N 1
ATOM 941 C CA . GLU A 1 118 ? 22.213 16.734 -21.391 1.00 80.88 118 GLU A CA 1
ATOM 942 C C . GLU A 1 118 ? 21.568 17.678 -20.373 1.00 80.88 118 GLU A C 1
ATOM 944 O O . GLU A 1 118 ? 21.692 17.529 -19.149 1.00 80.88 118 GLU A O 1
ATOM 949 N N . TRP A 1 119 ? 20.848 18.681 -20.877 1.00 82.75 119 TRP A N 1
ATOM 950 C CA . TRP A 1 119 ? 20.051 19.552 -20.026 1.00 82.75 119 TRP A CA 1
ATOM 951 C C . TRP A 1 119 ? 18.737 18.868 -19.646 1.00 82.75 119 TRP A C 1
ATOM 953 O O . TRP A 1 119 ? 17.874 18.615 -20.487 1.00 82.75 119 TRP A O 1
ATOM 963 N N . HIS A 1 120 ? 18.538 18.615 -18.353 1.00 78.75 120 HIS A N 1
ATOM 964 C CA . HIS A 1 120 ? 17.315 17.979 -17.867 1.00 78.75 120 HIS A CA 1
ATOM 965 C C . HIS A 1 120 ? 16.367 18.998 -17.231 1.00 78.75 120 HIS A C 1
ATOM 967 O O . HIS A 1 120 ? 16.589 19.443 -16.101 1.00 78.75 120 HIS A O 1
ATOM 973 N N . ALA A 1 121 ? 15.251 19.293 -17.907 1.00 77.88 121 ALA A N 1
ATOM 974 C CA . ALA A 1 121 ? 14.236 20.252 -17.451 1.00 77.88 121 ALA A CA 1
ATOM 975 C C . ALA A 1 121 ? 13.699 19.952 -16.035 1.00 77.88 121 ALA A C 1
ATOM 977 O O . ALA A 1 121 ? 13.557 20.857 -15.214 1.00 77.88 121 ALA A O 1
ATOM 978 N N . ARG A 1 122 ? 13.481 18.668 -15.709 1.00 79.94 122 ARG A N 1
ATOM 979 C CA . ARG A 1 122 ? 13.004 18.217 -14.385 1.00 79.94 122 ARG A CA 1
ATOM 980 C C . ARG A 1 122 ? 13.953 18.595 -13.242 1.00 79.94 122 ARG A C 1
ATOM 982 O O . ARG A 1 122 ? 13.496 18.879 -12.142 1.00 79.94 122 ARG A O 1
ATOM 989 N N . TYR A 1 123 ? 15.259 18.586 -13.495 1.00 80.50 123 TYR A N 1
ATOM 990 C CA . TYR A 1 123 ? 16.294 18.789 -12.476 1.00 80.50 123 TYR A CA 1
ATOM 991 C C . TYR A 1 123 ? 17.084 20.088 -12.680 1.00 80.50 123 TYR A C 1
ATOM 993 O O . TYR A 1 123 ? 18.160 20.227 -12.098 1.00 80.50 123 TYR A O 1
ATOM 1001 N N . ARG A 1 124 ? 16.574 20.986 -13.539 1.00 81.88 124 ARG A N 1
ATOM 1002 C CA . ARG A 1 124 ? 17.053 22.356 -13.793 1.00 81.88 124 ARG A CA 1
ATOM 1003 C C . ARG A 1 124 ? 18.577 22.485 -13.839 1.00 81.88 124 ARG A C 1
ATOM 1005 O O . ARG A 1 124 ? 19.162 23.303 -13.141 1.00 81.88 124 ARG A O 1
ATOM 1012 N N . GLY A 1 125 ? 19.220 21.631 -14.629 1.00 85.44 125 GLY A N 1
ATOM 1013 C CA . GLY A 1 125 ? 20.663 21.705 -14.819 1.00 85.44 125 GLY A CA 1
ATOM 1014 C C . GLY A 1 125 ? 21.206 20.605 -15.726 1.00 85.44 125 GLY A C 1
ATOM 1015 O O . GLY A 1 125 ? 20.486 19.627 -15.980 1.00 85.44 125 GLY A O 1
ATOM 1016 N N . PRO A 1 126 ? 22.483 20.709 -16.114 1.00 83.38 126 PRO A N 1
ATOM 1017 C CA . PRO A 1 126 ? 23.173 19.702 -16.905 1.00 83.38 126 PRO A CA 1
ATOM 1018 C C . PRO A 1 126 ? 23.430 18.438 -16.073 1.00 83.38 126 PRO A C 1
ATOM 1020 O O . PRO A 1 126 ? 23.614 18.505 -14.851 1.00 83.38 126 PRO A O 1
ATOM 1023 N N . GLY A 1 127 ? 23.372 17.265 -16.695 1.00 87.19 127 GLY A N 1
ATOM 1024 C CA . GLY A 1 127 ? 23.767 16.010 -16.060 1.00 87.19 127 GLY A CA 1
ATOM 1025 C C . GLY A 1 127 ? 23.603 14.803 -16.972 1.00 87.19 127 GLY A C 1
ATOM 1026 O O . GLY A 1 127 ? 23.236 14.934 -18.131 1.00 87.19 127 GLY A O 1
ATOM 1027 N N . ILE A 1 128 ? 23.880 13.624 -16.420 1.00 85.44 128 ILE A N 1
ATOM 1028 C CA . ILE A 1 128 ? 23.698 12.344 -17.112 1.00 85.44 128 ILE A CA 1
ATOM 1029 C C . ILE A 1 128 ? 22.646 11.535 -16.367 1.00 85.44 128 ILE A C 1
ATOM 1031 O O . ILE A 1 128 ? 22.680 11.429 -15.133 1.00 85.44 128 ILE A O 1
ATOM 1035 N N . MET A 1 129 ? 21.725 10.927 -17.112 1.00 83.75 129 MET A N 1
ATOM 1036 C CA . MET A 1 129 ? 20.756 9.986 -16.562 1.00 83.75 129 MET A CA 1
ATOM 1037 C C . MET A 1 129 ? 21.365 8.592 -16.498 1.00 83.75 129 MET A C 1
ATOM 1039 O O . MET A 1 129 ? 21.601 7.950 -17.517 1.00 83.75 129 MET A O 1
ATOM 1043 N N . ILE A 1 130 ? 21.571 8.085 -15.285 1.00 79.94 130 ILE A N 1
ATOM 1044 C CA . ILE A 1 130 ? 22.017 6.707 -15.093 1.00 79.94 130 ILE A CA 1
ATOM 1045 C C . ILE A 1 130 ? 20.815 5.843 -14.763 1.00 79.94 130 ILE A C 1
ATOM 1047 O O . ILE A 1 130 ? 20.090 6.074 -13.789 1.00 79.94 130 ILE A O 1
ATOM 1051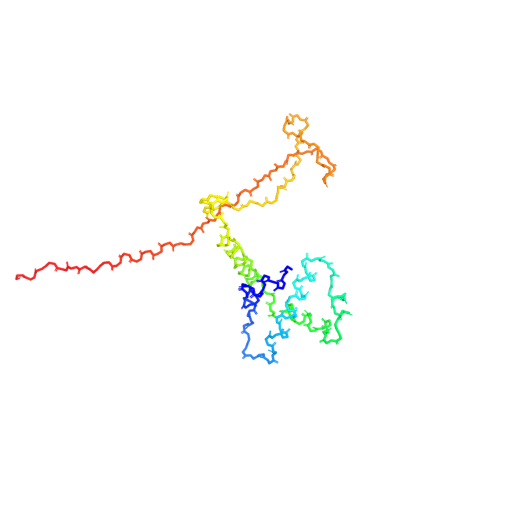 N N . PHE A 1 131 ? 20.643 4.796 -15.558 1.00 69.38 131 PHE A N 1
ATOM 1052 C CA . PHE A 1 131 ? 19.652 3.776 -15.308 1.00 69.38 131 PHE A CA 1
ATOM 1053 C C . PHE A 1 131 ? 20.266 2.617 -14.528 1.00 69.38 131 PHE A C 1
ATOM 1055 O O . PHE A 1 131 ? 21.145 1.906 -15.018 1.00 69.38 131 PHE A O 1
ATOM 1062 N N . ARG A 1 132 ? 19.815 2.400 -13.289 1.00 65.38 132 ARG A N 1
ATOM 1063 C CA . ARG A 1 132 ? 20.321 1.287 -12.483 1.00 65.38 132 ARG A CA 1
ATOM 1064 C C . ARG A 1 132 ? 19.451 0.052 -12.694 1.00 65.38 132 ARG A C 1
ATOM 1066 O O . ARG A 1 132 ? 18.315 -0.018 -12.232 1.00 65.38 132 ARG A O 1
ATOM 1073 N N . ARG A 1 133 ? 20.035 -0.973 -13.312 1.00 58.59 133 ARG A N 1
ATOM 1074 C CA . ARG A 1 133 ? 19.464 -2.322 -13.373 1.00 58.59 133 ARG A CA 1
ATOM 1075 C C . ARG A 1 133 ? 19.755 -3.058 -12.066 1.00 58.59 133 ARG A C 1
ATOM 1077 O O . ARG A 1 133 ? 20.915 -3.234 -11.702 1.00 58.59 133 ARG A O 1
ATOM 1084 N N . ARG A 1 134 ? 18.721 -3.528 -11.362 1.00 54.19 134 ARG A N 1
ATOM 1085 C CA . ARG A 1 134 ? 18.897 -4.498 -10.266 1.00 54.19 134 ARG A CA 1
ATOM 1086 C C . ARG A 1 134 ? 18.629 -5.904 -10.792 1.00 54.19 134 ARG A C 1
ATOM 1088 O O . ARG A 1 134 ? 17.540 -6.171 -11.287 1.00 54.19 134 ARG A O 1
ATOM 1095 N N . ARG A 1 135 ? 19.615 -6.801 -10.672 1.00 40.28 135 ARG A N 1
ATOM 1096 C CA . ARG A 1 135 ? 19.410 -8.245 -10.859 1.00 40.28 135 ARG A CA 1
ATOM 1097 C C . ARG A 1 135 ? 18.788 -8.830 -9.596 1.00 40.28 135 ARG A C 1
ATOM 1099 O O . ARG A 1 135 ? 19.183 -8.482 -8.487 1.00 40.28 135 ARG A O 1
ATOM 1106 N N . ARG A 1 136 ? 17.829 -9.735 -9.767 1.00 42.44 136 ARG A N 1
ATOM 1107 C CA . ARG A 1 136 ? 17.323 -10.570 -8.677 1.00 42.44 136 ARG A CA 1
ATOM 1108 C C . ARG A 1 136 ? 18.192 -11.830 -8.590 1.00 42.44 136 ARG A C 1
ATOM 1110 O O . ARG A 1 136 ? 18.380 -12.490 -9.607 1.00 42.44 136 ARG A O 1
ATOM 1117 N N . CYS A 1 137 ? 18.692 -12.174 -7.402 1.00 30.56 137 CYS A N 1
ATOM 1118 C CA . CYS A 1 137 ? 19.112 -13.547 -7.113 1.00 30.56 137 CYS A CA 1
ATOM 1119 C C . CYS A 1 137 ? 17.843 -14.387 -6.958 1.00 30.56 137 CYS A C 1
ATOM 1121 O O . CYS A 1 137 ? 17.031 -14.118 -6.071 1.00 30.56 137 CYS A O 1
ATOM 1123 N N . ALA A 1 138 ? 17.641 -15.365 -7.837 1.00 35.41 138 ALA A N 1
ATOM 1124 C CA . ALA A 1 138 ? 16.602 -16.367 -7.657 1.00 35.41 138 ALA A CA 1
ATOM 1125 C C . ALA A 1 138 ? 16.939 -17.205 -6.415 1.00 35.41 138 ALA A C 1
ATOM 1127 O O . ALA A 1 138 ? 18.035 -17.754 -6.301 1.00 35.41 138 ALA A O 1
ATOM 1128 N N . ALA A 1 139 ? 16.004 -17.281 -5.470 1.00 36.19 139 ALA A N 1
ATOM 1129 C CA . ALA A 1 139 ? 16.088 -18.226 -4.373 1.00 36.19 139 ALA A CA 1
ATOM 1130 C C . ALA A 1 139 ? 16.041 -19.653 -4.942 1.00 36.19 139 ALA A C 1
ATOM 1132 O O . ALA A 1 139 ? 15.102 -20.012 -5.646 1.00 36.19 139 ALA A O 1
ATOM 1133 N N . ARG A 1 140 ? 17.106 -20.410 -4.651 1.00 33.97 140 ARG A N 1
ATOM 1134 C CA . ARG A 1 140 ? 17.221 -21.876 -4.588 1.00 33.97 140 ARG A CA 1
ATOM 1135 C C . ARG A 1 140 ? 16.176 -22.673 -5.385 1.00 33.97 140 ARG A C 1
ATOM 1137 O O . ARG A 1 140 ? 15.105 -22.992 -4.876 1.00 33.97 140 ARG A O 1
ATOM 1144 N N . ARG A 1 141 ? 16.588 -23.193 -6.545 1.00 30.55 141 ARG A N 1
ATOM 1145 C CA . ARG A 1 141 ? 16.187 -24.554 -6.928 1.00 30.55 141 ARG A CA 1
ATOM 1146 C C . ARG A 1 141 ? 16.855 -25.517 -5.942 1.00 30.55 141 ARG A C 1
ATOM 1148 O O . ARG A 1 141 ? 17.971 -25.962 -6.177 1.00 30.55 141 ARG A O 1
ATOM 1155 N N . ALA A 1 142 ? 16.195 -25.819 -4.829 1.00 33.50 142 ALA A N 1
ATOM 1156 C CA . ALA A 1 142 ? 16.435 -27.080 -4.139 1.00 33.50 142 ALA A CA 1
ATOM 1157 C C . ALA A 1 142 ? 15.690 -28.157 -4.937 1.00 33.50 142 ALA A C 1
ATOM 1159 O O . ALA A 1 142 ? 14.588 -28.563 -4.585 1.00 33.50 142 ALA A O 1
ATOM 1160 N N . ALA A 1 143 ? 16.262 -28.554 -6.076 1.00 34.28 143 ALA A N 1
ATOM 1161 C CA . ALA A 1 143 ? 15.938 -29.846 -6.650 1.00 34.28 143 ALA A CA 1
ATOM 1162 C C . ALA A 1 143 ? 16.570 -30.871 -5.706 1.00 34.28 143 ALA A C 1
ATOM 1164 O O . ALA A 1 143 ? 17.783 -31.074 -5.723 1.00 34.28 143 ALA A O 1
ATOM 1165 N N . ALA A 1 144 ? 15.760 -31.435 -4.813 1.00 36.25 144 ALA A N 1
ATOM 1166 C CA . ALA A 1 144 ? 16.120 -32.635 -4.085 1.00 36.25 144 ALA A CA 1
ATOM 1167 C C . ALA A 1 144 ? 16.292 -33.760 -5.116 1.00 36.25 144 ALA A C 1
ATOM 1169 O O . ALA A 1 144 ? 15.348 -34.462 -5.462 1.00 36.25 144 ALA A O 1
ATOM 1170 N N . LEU A 1 145 ? 17.508 -33.905 -5.642 1.00 35.75 145 LEU A N 1
ATOM 1171 C CA . LEU A 1 145 ? 17.983 -35.157 -6.217 1.00 35.75 145 LEU A CA 1
ATOM 1172 C C . LEU A 1 145 ? 18.254 -36.118 -5.054 1.00 35.75 145 LEU A C 1
ATOM 1174 O O . LEU A 1 145 ? 19.395 -36.408 -4.716 1.00 35.75 145 LEU A O 1
ATOM 1178 N N . THR A 1 146 ? 17.194 -36.591 -4.407 1.00 36.09 146 THR A N 1
ATOM 1179 C CA . THR A 1 146 ? 17.236 -37.827 -3.622 1.00 36.09 146 THR A CA 1
ATOM 1180 C C . THR A 1 146 ? 16.645 -38.921 -4.496 1.00 36.09 146 THR A C 1
ATOM 1182 O O . THR A 1 146 ? 15.475 -39.272 -4.373 1.00 36.09 146 THR A O 1
ATOM 1185 N N . GLY A 1 147 ? 17.451 -39.415 -5.438 1.00 32.00 147 GLY A N 1
ATOM 1186 C CA . GLY A 1 147 ? 17.223 -40.729 -6.031 1.00 32.00 147 GLY A CA 1
ATOM 1187 C C . GLY A 1 147 ? 17.600 -41.802 -5.000 1.00 32.00 147 GLY A C 1
ATOM 1188 O O . GLY A 1 147 ? 18.582 -41.613 -4.277 1.00 32.00 147 GLY A O 1
ATOM 1189 N N . PRO A 1 148 ? 16.839 -42.900 -4.865 1.00 37.25 148 PRO A N 1
ATOM 1190 C CA . PRO A 1 148 ? 17.149 -43.929 -3.885 1.00 37.25 148 PRO A CA 1
ATOM 1191 C C . PRO A 1 148 ? 18.449 -44.649 -4.271 1.00 37.25 148 PRO A C 1
ATOM 1193 O O . PRO A 1 148 ? 18.590 -45.156 -5.384 1.00 37.25 148 PRO A O 1
ATOM 1196 N N . LEU A 1 149 ? 19.396 -44.710 -3.331 1.00 39.41 149 LEU A N 1
ATOM 1197 C CA . LEU A 1 149 ? 20.570 -45.581 -3.390 1.00 39.41 149 LEU A CA 1
ATOM 1198 C C . LEU A 1 149 ? 20.103 -47.043 -3.449 1.00 39.41 149 LEU A C 1
ATOM 1200 O O . LEU A 1 149 ? 19.790 -47.655 -2.428 1.00 39.41 149 LEU A O 1
ATOM 1204 N N . ARG A 1 150 ? 20.053 -47.612 -4.655 1.00 36.59 150 ARG A N 1
ATOM 1205 C CA . ARG A 1 150 ? 19.922 -49.056 -4.863 1.00 36.59 150 ARG A CA 1
ATOM 1206 C C . ARG A 1 150 ? 21.268 -49.693 -4.493 1.00 36.59 150 ARG A C 1
ATOM 1208 O O . ARG A 1 150 ? 22.236 -49.563 -5.235 1.00 36.59 150 ARG A O 1
ATOM 1215 N N . ARG A 1 151 ? 21.346 -50.325 -3.318 1.00 36.59 151 ARG A N 1
ATOM 1216 C CA . ARG A 1 151 ? 22.492 -51.161 -2.916 1.00 36.59 151 ARG A CA 1
ATOM 1217 C C . ARG A 1 151 ? 22.588 -52.373 -3.861 1.00 36.59 151 ARG A C 1
ATOM 1219 O O . ARG A 1 151 ? 21.561 -53.024 -4.059 1.00 36.59 151 ARG A O 1
ATOM 1226 N N . PRO A 1 152 ? 23.756 -52.699 -4.438 1.00 38.03 152 PRO A N 1
ATOM 1227 C CA . PRO A 1 152 ? 23.933 -53.948 -5.166 1.00 38.03 152 PRO A CA 1
ATOM 1228 C C . PRO A 1 152 ? 24.119 -55.126 -4.191 1.00 38.03 152 PRO A C 1
ATOM 1230 O O . PRO A 1 152 ? 24.895 -55.029 -3.248 1.00 38.03 152 PRO A O 1
ATOM 1233 N N . GLY A 1 153 ? 23.345 -56.187 -4.443 1.00 37.69 153 GLY A N 1
ATOM 1234 C CA . GLY A 1 153 ? 23.555 -57.612 -4.137 1.00 37.69 153 GLY A CA 1
ATOM 1235 C C . GLY A 1 153 ? 24.356 -58.044 -2.904 1.00 37.69 153 GLY A C 1
ATOM 1236 O O . GLY A 1 153 ? 25.573 -57.907 -2.868 1.00 37.69 153 GLY A O 1
ATOM 1237 N N . MET A 1 154 ? 23.658 -58.712 -1.980 1.00 37.50 154 MET A N 1
ATOM 1238 C CA . MET A 1 154 ? 24.207 -59.796 -1.155 1.00 37.50 154 MET A CA 1
ATOM 1239 C C . MET A 1 154 ? 24.707 -60.942 -2.053 1.00 37.50 154 MET A C 1
ATOM 1241 O O . MET A 1 154 ? 23.967 -61.382 -2.936 1.00 37.50 154 MET A O 1
ATOM 1245 N N . VAL A 1 155 ? 25.914 -61.430 -1.766 1.00 41.44 155 VAL A N 1
ATOM 1246 C CA . VAL A 1 155 ? 26.314 -62.843 -1.872 1.00 41.44 155 VAL A CA 1
ATOM 1247 C C . VAL A 1 155 ? 26.634 -63.292 -0.455 1.00 41.44 155 VAL A C 1
ATOM 1249 O O . VAL A 1 155 ? 27.264 -62.477 0.260 1.00 41.44 155 VAL A O 1
#

Secondary structure (DSSP, 8-state):
-HHHHHHHH-GGGG---SSS-----HHHHHHHHHHHHHHHHS---HHHHHTS-TT--HHHHHHHHHHH--HHHHHHHHHHHHHHHHHHS-HHHH-S-SS-EE---EEE---TT-TT-EEEGGGTEEEEEE--EEPPPPP----------------

Radius of gyration: 24.06 Å; Cα contacts (8 Å, |Δi|>4): 120; chains: 1; bounding box: 51×85×47 Å

Foldseek 3Di:
DLVVLCVVQVLVVLQDFPDDDDPDDPVRLVVLVSLLVCCVVVVVHLVVSQVPDPPRDSVVSVVSCVGRDDPVSVVSSVVSSVVVVVVPDDCVVVPPPPFWDKDFWDWDDDDPPDPQWDQDPVVRGTTHTDIDTDGDDDPDPPPPPPDDPPDDDDD

Solvent-accessible surface area (backbone atoms only — not comparable to full-atom values): 9889 Å² total; per-residue (Å²): 107,76,68,57,52,34,74,76,66,47,44,67,72,47,49,64,56,98,66,97,78,80,95,67,57,67,68,60,51,51,52,46,51,51,54,47,52,50,25,64,75,67,70,66,41,58,71,61,63,31,71,76,38,98,90,43,52,57,68,55,50,53,48,46,48,76,61,35,65,40,73,67,34,50,52,51,28,52,50,52,54,52,50,52,53,61,71,69,52,57,46,91,82,64,45,94,67,88,41,80,50,77,50,84,60,46,78,40,83,59,65,99,83,50,90,75,52,40,78,37,80,93,71,74,44,65,18,36,74,47,71,58,73,50,76,67,82,79,81,72,88,77,72,80,83,75,72,82,84,79,78,83,75,90,128

Mean predicted aligned error: 13.94 Å

pLDDT: mean 74.29, std 18.07, range [30.55, 91.88]

Sequence (155 aa):
MLKEVDLRIRFTEQFVTSGAREHLDRLTLQKRLLLRLYALGTNTGLKRMSGGDANENYKDLLYIRRRFLNSAAMRNAIAQVANAIFQTRLTHIWGEATTACASDSKKFGAWDQNLLTEWHARYRGPGIMIFRRRRRCAARRAAALTGPLRRPGMV

Nearest PDB structures (foldseek):
  7qd6-assembly1_A  TM=8.191E-01  e=1.645E-03  Bacillus thuringiensis
  7qd8-assembly1_B  TM=8.259E-01  e=4.953E-03  Bacillus thuringiensis
  1wtu-assembly1_B  TM=2.551E-01  e=6.022E+00  Okubovirus SPO1